Protein AF-A0A5B1AXU5-F1 (afdb_monomer_lite)

pLDDT: mean 76.24, std 15.19, range [46.97, 97.62]

Radius of gyration: 32.65 Å; chains: 1; bounding box: 83×33×95 Å

Structure (mmCIF, N/CA/C/O backbone):
data_AF-A0A5B1AXU5-F1
#
_entry.id   AF-A0A5B1AXU5-F1
#
loop_
_atom_site.group_PDB
_atom_site.id
_atom_site.type_symbol
_atom_site.label_atom_id
_atom_site.label_alt_id
_atom_site.label_comp_id
_atom_site.label_asym_id
_atom_site.label_entity_id
_atom_site.label_seq_id
_atom_site.pdbx_PDB_ins_code
_atom_site.Cartn_x
_atom_site.Cartn_y
_atom_site.Cartn_z
_atom_site.occupancy
_atom_site.B_iso_or_equiv
_atom_site.auth_seq_id
_atom_site.auth_comp_id
_atom_site.auth_asym_id
_atom_site.auth_atom_id
_atom_site.pdbx_PDB_model_num
ATOM 1 N N . GLY A 1 1 ? -42.532 19.414 37.441 1.00 46.97 1 GLY A N 1
ATOM 2 C CA . GLY A 1 1 ? -42.452 18.354 38.469 1.00 46.97 1 GLY A CA 1
ATOM 3 C C . GLY A 1 1 ? -41.144 17.606 38.310 1.00 46.97 1 GLY A C 1
ATOM 4 O O . GLY A 1 1 ? -40.692 17.464 37.186 1.00 46.97 1 GLY A O 1
ATOM 5 N N . VAL A 1 2 ? -40.521 17.173 39.410 1.00 49.41 2 VAL A N 1
ATOM 6 C CA . VAL A 1 2 ? -39.142 16.623 39.467 1.00 49.41 2 VAL A CA 1
ATOM 7 C C . VAL A 1 2 ? -38.941 15.346 38.625 1.00 49.41 2 VAL A C 1
ATOM 9 O O . VAL A 1 2 ? -37.809 15.012 38.294 1.00 49.41 2 VAL A O 1
ATOM 12 N N . ILE A 1 3 ? -40.027 14.679 38.230 1.00 49.88 3 ILE A N 1
ATOM 13 C CA . ILE A 1 3 ? -40.018 13.417 37.475 1.00 49.88 3 ILE A CA 1
ATOM 14 C C . ILE A 1 3 ? -39.585 13.630 36.007 1.00 49.88 3 ILE A C 1
ATOM 16 O O . ILE A 1 3 ? -38.749 12.890 35.506 1.00 49.88 3 ILE A O 1
ATOM 20 N N . ALA A 1 4 ? -39.991 14.736 35.372 1.00 52.28 4 ALA A N 1
ATOM 21 C CA . ALA A 1 4 ? -39.712 14.993 33.952 1.00 52.28 4 ALA A CA 1
ATOM 22 C C . ALA A 1 4 ? -38.245 15.352 33.624 1.00 52.28 4 ALA A C 1
ATOM 24 O O . ALA A 1 4 ? -37.870 15.407 32.460 1.00 52.28 4 ALA A O 1
ATOM 25 N N . ALA A 1 5 ? -37.408 15.656 34.624 1.00 52.38 5 ALA A N 1
ATOM 26 C CA . ALA A 1 5 ? -36.062 16.185 34.377 1.00 52.38 5 ALA A CA 1
ATOM 27 C C . ALA A 1 5 ? -34.953 15.118 34.371 1.00 52.38 5 ALA A C 1
ATOM 29 O O . ALA A 1 5 ? -33.823 15.442 34.003 1.00 52.38 5 ALA A O 1
ATOM 30 N N . ARG A 1 6 ? -35.217 13.893 34.859 1.00 50.16 6 ARG A N 1
ATOM 31 C CA . ARG A 1 6 ? -34.168 12.872 35.082 1.00 50.16 6 ARG A CA 1
ATOM 32 C C . ARG A 1 6 ? -34.600 11.411 34.933 1.00 50.16 6 ARG A C 1
ATOM 34 O O . ARG A 1 6 ? -33.735 10.553 35.059 1.00 50.16 6 ARG A O 1
ATOM 41 N N . ALA A 1 7 ? -35.881 11.127 34.725 1.00 50.62 7 ALA A N 1
ATOM 42 C CA . ALA A 1 7 ? -36.357 9.759 34.565 1.00 50.62 7 ALA A CA 1
ATOM 43 C C . ALA A 1 7 ? -36.120 9.275 33.121 1.00 50.62 7 ALA A C 1
ATOM 45 O O . ALA A 1 7 ? -36.184 10.076 32.185 1.00 50.62 7 ALA A O 1
ATOM 46 N N . GLY A 1 8 ? -35.805 7.988 32.943 1.00 55.16 8 GLY A N 1
ATOM 47 C CA . GLY A 1 8 ? -35.702 7.375 31.614 1.00 55.16 8 GLY A CA 1
ATOM 48 C C . GLY A 1 8 ? -37.034 7.419 30.853 1.00 55.16 8 GLY A C 1
ATOM 49 O O . GLY A 1 8 ? -38.104 7.515 31.456 1.00 55.16 8 GLY A O 1
ATOM 50 N N . GLU A 1 9 ? -36.985 7.354 29.522 1.00 49.28 9 GLU A N 1
ATOM 51 C CA . GLU A 1 9 ? -38.180 7.362 28.669 1.00 49.28 9 GLU A CA 1
ATOM 52 C C . GLU A 1 9 ? -39.129 6.208 29.069 1.00 49.28 9 GLU A C 1
ATOM 54 O O . GLU A 1 9 ? -38.733 5.045 29.088 1.00 49.28 9 GLU A O 1
ATOM 59 N N . GLY A 1 10 ? -40.365 6.532 29.480 1.00 57.03 10 GLY A N 1
ATOM 60 C CA . GLY A 1 10 ? -41.358 5.564 29.988 1.00 57.03 10 GLY A CA 1
ATOM 61 C C . GLY A 1 10 ? -41.403 5.361 31.515 1.00 57.03 10 GLY A C 1
ATOM 62 O O . GLY A 1 10 ? -42.290 4.663 32.010 1.00 57.03 10 GLY A O 1
ATOM 63 N N . SER A 1 11 ? -40.514 5.998 32.283 1.00 56.59 11 SER A N 1
ATOM 64 C CA . SER A 1 11 ? -40.420 5.841 33.748 1.00 56.59 11 SER A CA 1
ATOM 65 C C . SER A 1 11 ? -41.501 6.622 34.539 1.00 56.59 11 SER A C 1
ATOM 67 O O . SER A 1 11 ? -41.814 6.308 35.692 1.00 56.59 11 SER A O 1
ATOM 69 N N . ASP A 1 12 ? -42.193 7.571 33.897 1.00 58.91 12 ASP A N 1
ATOM 70 C CA . ASP A 1 12 ? -43.237 8.403 34.522 1.00 58.91 12 ASP A CA 1
ATOM 71 C C . ASP A 1 12 ? -44.418 7.591 35.087 1.00 58.91 12 ASP A C 1
ATOM 73 O O . ASP A 1 12 ? -44.930 7.898 36.168 1.00 58.91 12 ASP A O 1
ATOM 77 N N . ALA A 1 13 ? -44.836 6.523 34.397 1.00 61.41 13 ALA A N 1
ATOM 78 C CA . ALA A 1 13 ? -45.916 5.648 34.859 1.00 61.41 13 ALA A CA 1
ATOM 79 C C . ALA A 1 13 ? -45.486 4.781 36.056 1.00 61.41 13 ALA A C 1
ATOM 81 O O . ALA A 1 13 ? -46.286 4.522 36.957 1.00 61.41 13 ALA A O 1
ATOM 82 N N . HIS A 1 14 ? -44.213 4.380 36.092 1.00 61.53 14 HIS A N 1
ATOM 83 C CA . HIS A 1 14 ? -43.638 3.548 37.147 1.00 61.53 14 HIS A CA 1
ATOM 84 C C . HIS A 1 14 ? -43.519 4.317 38.475 1.00 61.53 14 HIS A C 1
ATOM 86 O O . HIS A 1 14 ? -43.811 3.778 39.544 1.00 61.53 14 HIS A O 1
ATOM 92 N N . TYR A 1 15 ? -43.203 5.615 38.415 1.00 64.25 15 TYR A N 1
ATOM 93 C CA . TYR A 1 15 ? -43.110 6.469 39.602 1.00 64.25 15 TYR A CA 1
ATOM 94 C C . TYR A 1 15 ? -44.407 7.168 40.003 1.00 64.25 15 TYR A C 1
ATOM 96 O O . TYR A 1 15 ? -44.470 7.720 41.102 1.00 64.25 15 TYR A O 1
ATOM 104 N N . ALA A 1 16 ? -45.462 7.119 39.186 1.00 67.81 16 ALA A N 1
ATOM 105 C CA . ALA A 1 16 ? -46.737 7.767 39.492 1.00 67.81 16 ALA A CA 1
ATOM 106 C C . ALA A 1 16 ? -47.375 7.259 40.798 1.00 67.81 16 ALA A C 1
ATOM 108 O O . ALA A 1 16 ? -47.987 8.037 41.530 1.00 67.81 16 ALA A O 1
ATOM 109 N N . GLN A 1 17 ? -47.220 5.970 41.115 1.00 65.50 17 GLN A N 1
ATOM 110 C CA . GLN A 1 17 ? -47.721 5.388 42.363 1.00 65.50 17 GLN A CA 1
ATOM 111 C C . GLN A 1 17 ? -46.812 5.725 43.554 1.00 65.50 17 GLN A C 1
ATOM 113 O O . GLN A 1 17 ? -47.314 6.055 44.626 1.00 65.50 17 GLN A O 1
ATOM 118 N N . LEU A 1 18 ? -45.489 5.732 43.350 1.00 65.88 18 LEU A N 1
ATOM 119 C CA . LEU A 1 18 ? -44.508 6.093 44.378 1.00 65.88 18 LEU A CA 1
ATOM 120 C C . LEU A 1 18 ? -44.599 7.584 44.741 1.00 65.88 18 LEU A C 1
ATOM 122 O O . LEU A 1 18 ? -44.507 7.948 45.908 1.00 65.88 18 LEU A O 1
ATOM 126 N N . ALA A 1 19 ? -44.865 8.454 43.767 1.00 66.19 19 ALA A N 1
ATOM 127 C CA . ALA A 1 19 ? -44.991 9.894 43.967 1.00 66.19 19 ALA A CA 1
ATOM 128 C C . ALA A 1 19 ? -46.232 10.306 44.774 1.00 66.19 19 ALA A C 1
ATOM 130 O O . ALA A 1 19 ? -46.256 11.408 45.319 1.00 66.19 19 ALA A O 1
ATOM 131 N N . ARG A 1 20 ? -47.242 9.429 44.891 1.00 71.31 20 ARG A N 1
ATOM 132 C CA . ARG A 1 20 ? -48.421 9.666 45.743 1.00 71.31 20 ARG A CA 1
ATOM 133 C C . ARG A 1 20 ? -48.117 9.524 47.236 1.00 71.31 20 ARG A C 1
ATOM 135 O O . ARG A 1 20 ? -48.856 10.080 48.040 1.00 71.31 20 ARG A O 1
ATOM 142 N N . SER A 1 21 ? -47.068 8.787 47.608 1.00 70.75 21 SER A N 1
ATOM 143 C CA . SER A 1 21 ? -46.780 8.432 49.008 1.00 70.75 21 SER A CA 1
ATOM 144 C C . SER A 1 21 ? -45.334 8.673 49.452 1.00 70.75 21 SER A C 1
ATOM 146 O O . SER A 1 21 ? -45.050 8.579 50.644 1.00 70.75 21 SER A O 1
ATOM 148 N N . ALA A 1 22 ? -44.410 8.960 48.533 1.00 72.88 22 ALA A N 1
ATOM 149 C CA . ALA A 1 22 ? -42.995 9.155 48.829 1.00 72.88 22 ALA A CA 1
ATOM 150 C C . ALA A 1 22 ? -42.608 10.638 48.831 1.00 72.88 22 ALA A C 1
ATOM 152 O O . ALA A 1 22 ? -43.058 11.436 48.007 1.00 72.88 22 ALA A O 1
ATOM 153 N N . SER A 1 23 ? -41.708 11.003 49.741 1.00 79.81 23 SER A N 1
ATOM 154 C CA . SER A 1 23 ? -41.100 12.332 49.753 1.00 79.81 23 SER A CA 1
ATOM 155 C C . SER A 1 23 ? -40.249 12.564 48.500 1.00 79.81 23 SER A C 1
ATOM 157 O O . SER A 1 23 ? -39.701 11.637 47.899 1.00 79.81 23 SER A O 1
ATOM 159 N N . VAL A 1 24 ? -40.050 13.834 48.141 1.00 74.81 24 VAL A N 1
ATOM 160 C CA . VAL A 1 24 ? -39.196 14.235 47.009 1.00 74.81 24 VAL A CA 1
ATOM 161 C C . VAL A 1 24 ? -37.774 13.666 47.129 1.00 74.81 24 VAL A C 1
ATOM 163 O O . VAL A 1 24 ? -37.164 13.317 46.120 1.00 74.81 24 VAL A O 1
ATOM 166 N N . ASN A 1 25 ? -37.253 13.508 48.351 1.00 75.06 25 ASN A N 1
ATOM 167 C CA . ASN A 1 25 ? -35.947 12.886 48.582 1.00 75.06 25 ASN A CA 1
ATOM 168 C C . ASN A 1 25 ? -35.948 11.384 48.275 1.00 75.06 25 ASN A C 1
ATOM 170 O O . ASN A 1 25 ? -34.997 10.898 47.672 1.00 75.06 25 ASN A O 1
ATOM 174 N N . GLN A 1 26 ? -37.014 10.658 48.619 1.00 77.88 26 GLN A N 1
ATOM 175 C CA . GLN A 1 26 ? -37.147 9.235 48.289 1.00 77.88 26 GLN A CA 1
ATOM 176 C C . GLN A 1 26 ? -37.287 9.016 46.778 1.00 77.88 26 GLN A C 1
ATOM 178 O O . GLN A 1 26 ? -36.645 8.118 46.242 1.00 77.88 26 GLN A O 1
ATOM 183 N N . LEU A 1 27 ? -38.025 9.885 46.076 1.00 76.44 27 LEU A N 1
ATOM 184 C CA . LEU A 1 27 ? -38.108 9.856 44.609 1.00 76.44 27 LEU A CA 1
ATOM 185 C C . LEU A 1 27 ? -36.747 10.124 43.953 1.00 76.44 27 LEU A C 1
ATOM 187 O O . LEU A 1 27 ? -36.353 9.418 43.030 1.00 76.44 27 LEU A O 1
ATOM 191 N N . ARG A 1 28 ? -35.982 11.103 44.457 1.00 75.81 28 ARG A N 1
ATOM 192 C CA . ARG A 1 28 ? -34.625 11.388 43.956 1.00 75.81 28 ARG A CA 1
ATOM 193 C C . ARG A 1 28 ? -33.666 10.222 44.174 1.00 75.81 28 ARG A C 1
ATOM 195 O O . ARG A 1 28 ? -32.815 9.985 43.321 1.00 75.81 28 ARG A O 1
ATOM 202 N N . THR A 1 29 ? -33.786 9.522 45.299 1.00 81.06 29 THR A N 1
ATOM 203 C CA . THR A 1 29 ? -32.987 8.324 45.574 1.00 81.06 29 THR A CA 1
ATOM 204 C C . THR A 1 29 ? -33.389 7.177 44.654 1.00 81.06 29 THR A C 1
ATOM 206 O O . THR A 1 29 ? -32.506 6.549 44.085 1.00 81.06 29 THR A O 1
ATOM 209 N N . ALA A 1 30 ? -34.688 6.951 44.441 1.00 77.94 30 ALA A N 1
ATOM 210 C CA . ALA A 1 30 ? -35.182 5.899 43.555 1.00 77.94 30 ALA A CA 1
ATOM 211 C C . ALA A 1 30 ? -34.701 6.086 42.105 1.00 77.94 30 ALA A C 1
ATOM 213 O O . ALA A 1 30 ? -34.119 5.163 41.549 1.00 77.94 30 ALA A O 1
ATOM 214 N N . VAL A 1 31 ? -34.817 7.300 41.550 1.00 77.62 31 VAL A N 1
ATOM 215 C CA . VAL A 1 31 ? -34.317 7.629 40.198 1.00 77.62 31 VAL A CA 1
ATOM 216 C C . VAL A 1 31 ? -32.793 7.484 40.103 1.00 77.62 31 VAL A C 1
ATOM 218 O O . VAL A 1 31 ? -32.256 7.077 39.081 1.00 77.62 31 VAL A O 1
ATOM 221 N N . LYS A 1 32 ? -32.054 7.796 41.176 1.00 76.31 32 LYS A N 1
ATOM 222 C CA . LYS A 1 32 ? -30.589 7.642 41.197 1.00 76.31 32 LYS A CA 1
ATOM 223 C C . LYS A 1 32 ? -30.147 6.173 41.235 1.00 76.31 32 LYS A C 1
ATOM 225 O O . LYS A 1 32 ? -29.014 5.883 40.861 1.00 76.31 32 LYS A O 1
ATOM 230 N N . LEU A 1 33 ? -31.006 5.284 41.731 1.00 79.88 33 LEU A N 1
ATOM 231 C CA . LEU A 1 33 ? -30.757 3.846 41.805 1.00 79.88 33 LEU A CA 1
ATOM 232 C C . LEU A 1 33 ? -31.198 3.102 40.538 1.00 79.88 33 LEU A C 1
ATOM 234 O O . LEU A 1 33 ? -30.901 1.913 40.432 1.00 79.88 33 LEU A O 1
ATOM 238 N N . GLU A 1 34 ? -31.871 3.763 39.588 1.00 75.06 34 GLU A N 1
ATOM 239 C CA . GLU A 1 34 ? -32.180 3.146 38.298 1.00 75.06 34 GLU A CA 1
ATOM 240 C C . GLU A 1 34 ? -30.874 2.760 37.581 1.00 75.06 34 GLU A C 1
ATOM 242 O O . GLU A 1 34 ? -29.973 3.599 37.439 1.00 75.06 34 GLU A O 1
ATOM 247 N N . PRO A 1 35 ? -30.745 1.498 37.128 1.00 73.88 35 PRO A N 1
ATOM 248 C CA . PRO A 1 35 ? -29.636 1.081 36.287 1.00 73.88 35 PRO A CA 1
ATOM 249 C C . PRO A 1 35 ? -29.596 1.968 35.047 1.00 73.88 35 PRO A C 1
ATOM 251 O O . PRO A 1 35 ? -30.554 2.032 34.277 1.00 73.88 35 PRO A O 1
ATOM 254 N N . ARG A 1 36 ? -28.487 2.687 34.868 1.00 70.00 36 ARG A N 1
ATOM 255 C CA . ARG A 1 36 ? -28.296 3.509 33.678 1.00 70.00 36 ARG A CA 1
ATOM 256 C C . ARG A 1 36 ? -28.248 2.570 32.466 1.00 70.00 36 ARG A C 1
ATOM 258 O O . ARG A 1 36 ? -27.502 1.595 32.537 1.00 70.00 36 ARG A O 1
ATOM 265 N N . PRO A 1 37 ? -29.007 2.840 31.388 1.00 74.75 37 PRO A N 1
ATOM 266 C CA . PRO A 1 37 ? -28.918 2.037 30.178 1.00 74.75 37 PRO A CA 1
ATOM 267 C C . PRO A 1 37 ? -27.467 2.009 29.701 1.00 74.75 37 PRO A C 1
ATOM 269 O O . PRO A 1 37 ? -26.777 3.037 29.755 1.00 74.75 37 PRO A O 1
ATOM 272 N N . ASP A 1 38 ? -27.009 0.826 29.289 1.00 74.88 38 ASP A N 1
ATOM 273 C CA . ASP A 1 38 ? -25.677 0.676 28.720 1.00 74.88 38 ASP A CA 1
ATOM 274 C C . ASP A 1 38 ? -25.526 1.653 27.547 1.00 74.88 38 ASP A C 1
ATOM 276 O O . ASP A 1 38 ? -26.472 1.842 26.775 1.00 74.88 38 ASP A O 1
ATOM 280 N N . PRO A 1 39 ? -24.369 2.325 27.424 1.00 73.69 39 PRO A N 1
ATOM 281 C CA . PRO A 1 39 ? -24.130 3.204 26.295 1.00 73.69 39 PRO A CA 1
ATOM 282 C C . PRO A 1 39 ? -24.277 2.406 24.999 1.00 73.69 39 PRO A C 1
ATOM 284 O O . PRO A 1 39 ? -23.765 1.287 24.907 1.00 73.69 39 PRO A O 1
ATOM 287 N N . ASP A 1 40 ? -24.941 3.001 24.004 1.00 73.12 40 ASP A N 1
ATOM 288 C CA . ASP A 1 40 ? -25.086 2.385 22.687 1.00 73.12 40 ASP A CA 1
ATOM 289 C C . ASP A 1 40 ? -23.729 1.873 22.181 1.00 73.12 40 ASP A C 1
ATOM 291 O O . ASP A 1 40 ? -22.699 2.542 22.378 1.00 73.12 40 ASP A O 1
ATOM 295 N N . PRO A 1 41 ? -23.696 0.702 21.515 1.00 68.56 41 PRO A N 1
ATOM 296 C CA . PRO A 1 41 ? -22.475 0.181 20.929 1.00 68.56 41 PRO A CA 1
ATOM 297 C C . PRO A 1 41 ? -21.841 1.263 20.059 1.00 68.56 41 PRO A C 1
ATOM 299 O O . PRO A 1 41 ? -22.444 1.735 19.094 1.00 68.56 41 PRO A O 1
ATOM 302 N N . ARG A 1 42 ? -20.617 1.679 20.409 1.00 64.19 42 ARG A N 1
ATOM 303 C CA . ARG A 1 42 ? -19.879 2.650 19.596 1.00 64.19 42 ARG A CA 1
ATOM 304 C C . ARG A 1 42 ? -19.825 2.120 18.159 1.00 64.19 42 ARG A C 1
ATOM 306 O O . ARG A 1 42 ? -19.447 0.957 17.985 1.00 64.19 42 ARG A O 1
ATOM 313 N N . PRO A 1 43 ? -20.179 2.932 17.145 1.00 65.44 43 PRO A N 1
ATOM 314 C CA . PRO A 1 43 ? -20.105 2.495 15.760 1.00 65.44 43 PRO A CA 1
ATOM 315 C C . PRO A 1 43 ? -18.696 1.974 15.474 1.00 65.44 43 PRO A C 1
ATOM 317 O O . PRO A 1 43 ? -17.701 2.595 15.860 1.00 65.44 43 PRO A O 1
ATOM 320 N N . GLN A 1 44 ? -18.623 0.794 14.857 1.00 63.34 44 GLN A N 1
ATOM 321 C CA . GLN A 1 44 ? -17.355 0.143 14.545 1.00 63.34 44 GLN A CA 1
ATOM 322 C C . GLN A 1 44 ? -16.488 1.102 13.714 1.00 63.34 44 GLN A C 1
ATOM 324 O O . GLN A 1 44 ? -17.021 1.785 12.834 1.00 63.34 44 GLN A O 1
ATOM 329 N N . PRO A 1 45 ? -15.172 1.200 13.980 1.00 67.19 45 PRO A N 1
ATOM 330 C CA . PRO A 1 45 ? -14.301 2.078 13.214 1.00 67.19 45 PRO A CA 1
ATOM 331 C C . PRO A 1 45 ? -14.320 1.655 11.743 1.00 67.19 45 PRO A C 1
ATOM 333 O O . PRO A 1 45 ? -13.812 0.597 11.381 1.00 67.19 45 PRO A O 1
ATOM 336 N N . LEU A 1 46 ? -14.939 2.484 10.901 1.00 79.69 46 LEU A N 1
ATOM 337 C CA . LEU A 1 46 ? -15.060 2.228 9.471 1.00 79.69 46 LEU A CA 1
ATOM 338 C C . LEU A 1 46 ? -13.684 2.344 8.810 1.00 79.69 46 LEU A C 1
ATOM 340 O O . LEU A 1 46 ? -12.979 3.344 9.000 1.00 79.69 46 LEU A O 1
ATOM 344 N N . ALA A 1 47 ? -13.323 1.327 8.025 1.00 90.44 47 ALA A N 1
ATOM 345 C CA . ALA A 1 47 ? -12.201 1.410 7.104 1.00 90.44 47 ALA A CA 1
ATOM 346 C C . ALA A 1 47 ? -12.456 2.544 6.102 1.00 90.44 47 ALA A C 1
ATOM 348 O O . ALA A 1 47 ? -13.590 2.741 5.656 1.00 90.44 47 ALA A O 1
ATOM 349 N N . SER A 1 48 ? -11.429 3.317 5.756 1.00 93.00 48 SER A N 1
ATOM 350 C CA . SER A 1 48 ? -11.591 4.418 4.806 1.00 93.00 48 SER A CA 1
ATOM 351 C C . SER A 1 48 ? -10.305 4.756 4.069 1.00 93.00 48 SER A C 1
ATOM 353 O O . SER A 1 48 ? -9.206 4.602 4.595 1.00 93.00 48 SER A O 1
ATOM 355 N N . ILE A 1 49 ? -10.460 5.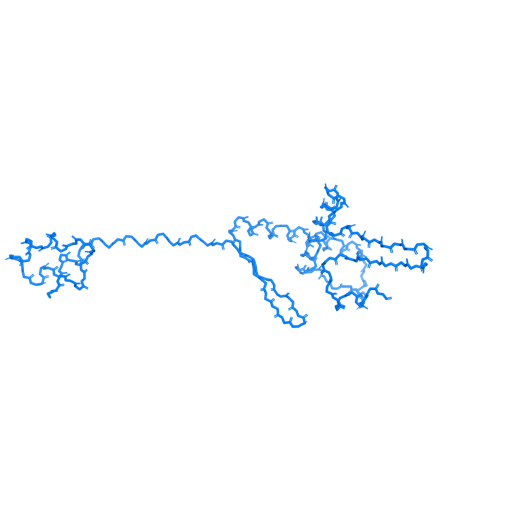266 2.848 1.00 95.19 49 ILE A N 1
ATOM 356 C CA . ILE A 1 49 ? -9.397 5.905 2.078 1.00 95.19 49 ILE A CA 1
ATOM 357 C C . ILE A 1 49 ? -9.869 7.298 1.669 1.00 95.19 49 ILE A C 1
ATOM 359 O O . ILE A 1 49 ? -10.954 7.464 1.117 1.00 95.19 49 ILE A O 1
ATOM 363 N N . THR A 1 50 ? -9.076 8.318 1.979 1.00 94.50 50 THR A N 1
ATOM 364 C CA . THR A 1 50 ? -9.389 9.714 1.647 1.00 94.50 50 THR A CA 1
ATOM 365 C C . THR A 1 50 ? -8.213 10.351 0.927 1.00 94.50 50 THR A C 1
ATOM 367 O O . THR A 1 50 ? -7.076 10.197 1.377 1.00 94.50 50 THR A O 1
ATOM 370 N N . LYS A 1 51 ? -8.494 11.095 -0.145 1.00 93.69 51 LYS A N 1
ATOM 371 C CA . LYS A 1 51 ? -7.521 11.908 -0.879 1.00 93.69 51 LYS A CA 1
ATOM 372 C C . LYS A 1 51 ? -7.731 13.383 -0.544 1.00 93.69 51 LYS A C 1
ATOM 374 O O . LYS A 1 51 ? -8.859 13.867 -0.534 1.00 93.69 51 LYS A O 1
ATOM 379 N N . SER A 1 52 ? -6.640 14.089 -0.307 1.00 93.75 52 SER A N 1
ATOM 380 C CA . SER A 1 52 ? -6.565 15.551 -0.211 1.00 93.75 52 SER A CA 1
ATOM 381 C C . SER A 1 52 ? -5.342 16.012 -0.996 1.00 93.75 52 SER A C 1
ATOM 383 O O . SER A 1 52 ? -4.424 15.220 -1.168 1.00 93.75 52 SER A O 1
ATOM 385 N N . GLY A 1 53 ? -5.277 17.248 -1.471 1.00 90.88 53 GLY A N 1
ATOM 386 C CA . GLY A 1 53 ? -4.092 17.697 -2.201 1.00 90.88 53 GLY A CA 1
ATOM 387 C C . GLY A 1 53 ? -4.018 19.202 -2.379 1.00 90.88 53 GLY A C 1
ATOM 388 O O . GLY A 1 53 ? -5.005 19.906 -2.164 1.00 90.88 53 GLY A O 1
ATOM 389 N N . THR A 1 54 ? -2.830 19.653 -2.757 1.00 88.12 54 THR A N 1
ATOM 390 C CA . THR A 1 54 ? -2.530 20.994 -3.268 1.00 88.12 54 THR A CA 1
ATOM 391 C C . THR A 1 54 ? -2.200 20.891 -4.763 1.00 88.12 54 THR A C 1
ATOM 393 O O . THR A 1 54 ? -2.323 19.816 -5.349 1.00 88.12 54 THR A O 1
ATOM 396 N N . GLU A 1 55 ? -1.782 21.990 -5.396 1.00 86.44 55 GLU A N 1
ATOM 397 C CA . GLU A 1 55 ? -1.307 21.968 -6.790 1.00 86.44 55 GLU A CA 1
ATOM 398 C C . GLU A 1 55 ? -0.033 21.123 -6.970 1.00 86.44 55 GLU A C 1
ATOM 400 O O . GLU A 1 55 ? 0.185 20.561 -8.038 1.00 86.44 55 GLU A O 1
ATOM 405 N N . GLU A 1 56 ? 0.780 20.988 -5.920 1.00 90.50 56 GLU A N 1
ATOM 406 C CA . GLU A 1 56 ? 2.079 20.305 -5.974 1.00 90.50 56 GLU A CA 1
ATOM 407 C C . GLU A 1 56 ? 2.012 18.843 -5.509 1.00 90.50 56 GLU A C 1
ATOM 409 O O . GLU A 1 56 ? 2.775 18.006 -5.987 1.00 90.50 56 GLU A O 1
ATOM 414 N N . PHE A 1 57 ? 1.106 18.509 -4.580 1.00 82.81 57 PHE A N 1
ATOM 415 C CA . PHE A 1 57 ? 1.079 17.187 -3.949 1.00 82.81 57 PHE A CA 1
ATOM 416 C C . PHE A 1 57 ? -0.332 16.627 -3.780 1.00 82.81 57 PHE A C 1
ATOM 418 O O . PHE A 1 57 ? -1.270 17.320 -3.387 1.00 82.81 57 PHE A O 1
ATOM 425 N N . SER A 1 58 ? -0.459 15.313 -3.977 1.00 93.06 58 SER A N 1
ATOM 426 C CA . SER A 1 58 ? -1.625 14.529 -3.560 1.00 93.06 58 SER A CA 1
ATOM 427 C C . SER A 1 58 ? -1.297 13.712 -2.309 1.00 93.06 58 SER A C 1
ATOM 429 O O . SER A 1 58 ? -0.445 12.829 -2.338 1.00 93.06 58 SER A O 1
ATOM 431 N N . CYS A 1 59 ? -2.022 13.959 -1.222 1.00 91.12 59 CYS A N 1
ATOM 432 C CA . CYS A 1 59 ? -1.919 13.245 0.045 1.00 91.12 59 CYS A CA 1
ATOM 433 C C . CYS A 1 59 ? -3.063 12.239 0.200 1.00 91.12 59 CYS A C 1
ATOM 435 O O . CYS A 1 59 ? -4.244 12.588 0.107 1.00 91.12 59 CYS A O 1
ATOM 437 N N . TRP A 1 60 ? -2.715 10.998 0.522 1.00 94.00 60 TRP A N 1
ATOM 438 C CA . TRP A 1 60 ? -3.670 9.930 0.799 1.00 94.00 60 TRP A CA 1
ATOM 439 C C . TRP A 1 60 ? -3.636 9.554 2.279 1.00 94.00 60 TRP A C 1
ATOM 441 O O . TRP A 1 60 ? -2.573 9.482 2.890 1.00 94.00 60 TRP A O 1
ATOM 451 N N . ARG A 1 61 ? -4.809 9.300 2.864 1.00 94.19 61 ARG A N 1
ATOM 452 C CA . ARG A 1 61 ? -4.951 8.765 4.223 1.00 94.19 61 ARG A CA 1
ATOM 453 C C . ARG A 1 61 ? -5.794 7.506 4.175 1.00 94.19 61 ARG A C 1
ATOM 455 O O . ARG A 1 61 ? -6.913 7.547 3.669 1.00 94.19 61 ARG A O 1
ATOM 462 N N . ILE A 1 62 ? -5.259 6.429 4.736 1.00 94.12 62 ILE A N 1
ATOM 463 C CA . ILE A 1 62 ? -5.912 5.125 4.816 1.00 94.12 62 ILE A CA 1
ATOM 464 C C . ILE A 1 62 ? -6.122 4.788 6.295 1.00 94.12 62 ILE A C 1
ATOM 466 O O . ILE A 1 62 ? -5.220 4.964 7.114 1.00 94.12 62 ILE A O 1
ATOM 470 N N . ARG A 1 63 ? -7.322 4.328 6.646 1.00 94.81 63 ARG A N 1
ATOM 471 C CA . ARG A 1 63 ? -7.667 3.773 7.956 1.00 94.81 63 ARG A CA 1
ATOM 472 C C . ARG A 1 63 ? -8.114 2.334 7.755 1.00 94.81 63 ARG A C 1
ATOM 474 O O . ARG A 1 63 ? -9.052 2.099 6.999 1.00 94.81 63 ARG A O 1
ATOM 481 N N . LEU A 1 64 ? -7.468 1.403 8.450 1.00 94.25 64 LEU A N 1
ATOM 482 C CA . LEU A 1 64 ? -7.736 -0.030 8.350 1.00 94.25 64 LEU A CA 1
ATOM 483 C C . LEU A 1 64 ? -8.074 -0.618 9.730 1.00 94.25 64 LEU A C 1
ATOM 485 O O . LEU A 1 64 ? -7.525 -0.156 10.736 1.00 94.25 64 LEU A O 1
ATOM 489 N N . PRO A 1 65 ? -8.943 -1.642 9.806 1.00 93.12 65 PRO A N 1
ATOM 490 C CA . PRO A 1 65 ? -9.046 -2.512 10.972 1.00 93.12 65 PRO A CA 1
ATOM 491 C C . PRO A 1 65 ? -7.703 -3.191 11.255 1.00 93.12 65 PRO A C 1
ATOM 493 O O . PRO A 1 65 ? -6.936 -3.455 10.332 1.00 93.12 65 PRO A O 1
ATOM 496 N N . GLN A 1 66 ? -7.430 -3.535 12.515 1.00 90.06 66 GLN A N 1
ATOM 497 C CA . GLN A 1 66 ? -6.099 -4.004 12.922 1.00 90.06 66 GLN A CA 1
ATOM 498 C C . GLN A 1 66 ? -5.571 -5.202 12.122 1.00 90.06 66 GLN A C 1
ATOM 500 O O . GLN A 1 66 ? -4.410 -5.223 11.730 1.00 90.06 66 GLN A O 1
ATOM 505 N N . LEU A 1 67 ? -6.427 -6.179 11.813 1.00 92.88 67 LEU A N 1
ATOM 506 C CA . LEU A 1 67 ? -6.005 -7.342 11.030 1.00 92.88 67 LEU A CA 1
ATOM 507 C C . LEU A 1 67 ? -5.590 -6.969 9.597 1.00 92.88 67 LEU A C 1
ATOM 509 O O . LEU A 1 67 ? -4.679 -7.573 9.039 1.00 92.88 67 LEU A O 1
ATOM 513 N N . GLU A 1 68 ? -6.261 -5.996 8.985 1.00 92.56 68 GLU A N 1
ATOM 514 C CA . GLU A 1 68 ? -5.926 -5.513 7.643 1.00 92.56 68 GLU A CA 1
ATOM 515 C C . GLU A 1 68 ? -4.700 -4.598 7.668 1.00 92.56 68 GLU A C 1
ATOM 517 O O . GLU A 1 68 ? -3.854 -4.704 6.782 1.00 92.56 68 GLU A O 1
ATOM 522 N N . ALA A 1 69 ? -4.558 -3.769 8.708 1.00 94.69 69 ALA A N 1
ATOM 523 C CA . ALA A 1 69 ? -3.364 -2.960 8.940 1.00 94.69 69 ALA A CA 1
ATOM 524 C C . ALA A 1 69 ? -2.114 -3.842 9.065 1.00 94.69 69 ALA A C 1
ATOM 526 O O . ALA A 1 69 ? -1.147 -3.622 8.345 1.00 94.69 69 ALA A O 1
ATOM 527 N N . ALA A 1 70 ? -2.178 -4.910 9.865 1.00 96.19 70 ALA A N 1
ATOM 528 C CA . ALA A 1 70 ? -1.074 -5.857 10.020 1.00 96.19 70 ALA A CA 1
ATOM 529 C C . ALA A 1 70 ? -0.691 -6.547 8.698 1.00 96.19 70 ALA A C 1
ATOM 531 O O . ALA A 1 70 ? 0.488 -6.763 8.428 1.00 96.19 70 ALA A O 1
ATOM 532 N N . LYS A 1 71 ? -1.670 -6.876 7.841 1.00 96.62 71 LYS A N 1
ATOM 533 C CA . LYS A 1 71 ? -1.389 -7.421 6.500 1.00 96.62 71 LYS A CA 1
ATOM 534 C C . LYS A 1 71 ? -0.680 -6.400 5.612 1.00 96.62 71 LYS A C 1
ATOM 536 O O . LYS A 1 71 ? 0.252 -6.766 4.901 1.00 96.62 71 LYS A O 1
ATOM 541 N N . PHE A 1 72 ? -1.129 -5.146 5.640 1.00 96.12 72 PHE A N 1
ATOM 542 C CA . PHE A 1 72 ? -0.509 -4.060 4.886 1.00 96.12 72 PHE A CA 1
ATOM 543 C C . PHE A 1 72 ? 0.928 -3.795 5.357 1.00 96.12 72 PHE A C 1
ATOM 545 O O . PHE A 1 72 ? 1.834 -3.725 4.531 1.00 96.12 72 PHE A O 1
ATOM 552 N N . GLU A 1 73 ? 1.146 -3.718 6.670 1.00 96.56 73 GLU A N 1
ATOM 553 C CA . GLU A 1 73 ? 2.468 -3.533 7.278 1.00 96.56 73 GLU A CA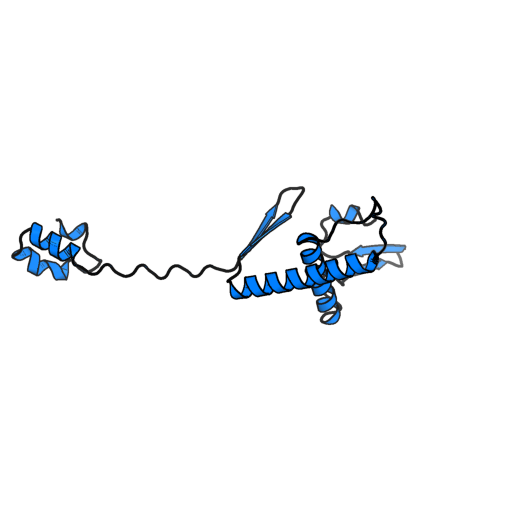 1
ATOM 554 C C . GLU A 1 73 ? 3.413 -4.683 6.924 1.00 96.56 73 GLU A C 1
ATOM 556 O O . GLU A 1 73 ? 4.516 -4.434 6.446 1.00 96.56 73 GLU A O 1
ATOM 561 N N . ALA A 1 74 ? 2.959 -5.935 7.039 1.00 97.62 74 ALA A N 1
ATOM 562 C CA . ALA A 1 74 ? 3.762 -7.098 6.667 1.00 97.62 74 ALA A CA 1
ATOM 563 C C . ALA A 1 74 ? 4.161 -7.091 5.181 1.00 97.62 74 ALA A C 1
ATOM 565 O O . ALA A 1 74 ? 5.289 -7.449 4.843 1.00 97.62 74 ALA A O 1
ATOM 566 N N . ALA A 1 75 ? 3.259 -6.673 4.285 1.00 96.50 75 ALA A N 1
ATOM 567 C CA . ALA A 1 75 ? 3.585 -6.524 2.868 1.00 96.50 75 ALA A CA 1
ATOM 568 C C . ALA A 1 75 ? 4.628 -5.416 2.649 1.00 96.50 75 ALA A C 1
ATOM 570 O O . ALA A 1 75 ? 5.605 -5.622 1.928 1.00 96.50 75 ALA A O 1
ATOM 571 N N . LEU A 1 76 ? 4.450 -4.262 3.297 1.00 97.06 76 LEU A N 1
ATOM 572 C CA . LEU A 1 76 ? 5.377 -3.137 3.196 1.00 97.06 76 LEU A CA 1
ATOM 573 C C . LEU A 1 76 ? 6.776 -3.508 3.710 1.00 97.06 76 LEU A C 1
ATOM 575 O O . LEU A 1 76 ? 7.770 -3.235 3.035 1.00 97.06 76 LEU A O 1
ATOM 579 N N . ASP A 1 77 ? 6.849 -4.181 4.858 1.00 97.38 77 ASP A N 1
ATOM 580 C CA . ASP A 1 77 ? 8.099 -4.659 5.445 1.00 97.38 77 ASP A CA 1
ATOM 581 C C . ASP A 1 77 ? 8.784 -5.693 4.543 1.00 97.38 77 ASP A C 1
ATOM 583 O O . ASP A 1 77 ? 9.979 -5.570 4.286 1.00 97.38 77 ASP A O 1
ATOM 587 N N . ALA A 1 78 ? 8.039 -6.642 3.966 1.00 97.06 78 ALA A N 1
ATOM 588 C CA . ALA A 1 78 ? 8.603 -7.625 3.039 1.00 97.06 78 ALA A CA 1
ATOM 589 C C . ALA A 1 78 ? 9.230 -6.967 1.795 1.00 97.06 78 ALA A C 1
ATOM 591 O O . ALA A 1 78 ? 10.335 -7.332 1.381 1.00 97.06 78 ALA A O 1
ATOM 592 N N . HIS A 1 79 ? 8.562 -5.968 1.206 1.00 96.62 79 HIS A N 1
ATOM 593 C CA . HIS A 1 79 ? 9.118 -5.224 0.072 1.00 96.62 79 HIS A CA 1
ATOM 594 C C . HIS A 1 79 ? 10.328 -4.372 0.471 1.00 96.62 79 HIS A C 1
ATOM 596 O O . HIS A 1 79 ? 11.292 -4.290 -0.299 1.00 96.62 79 HIS A O 1
ATOM 602 N N . ARG A 1 80 ? 10.312 -3.775 1.669 1.00 96.94 80 ARG A N 1
ATOM 603 C CA . ARG A 1 80 ? 11.452 -3.023 2.207 1.00 96.94 80 ARG A CA 1
ATOM 604 C C . ARG A 1 80 ? 12.657 -3.933 2.434 1.00 96.94 80 ARG A C 1
ATOM 606 O O . ARG A 1 80 ? 13.753 -3.597 1.997 1.00 96.94 80 ARG A O 1
ATOM 613 N N . ASP A 1 81 ? 12.465 -5.097 3.042 1.00 96.44 81 ASP A N 1
ATOM 614 C CA . ASP A 1 81 ? 13.537 -6.060 3.311 1.00 96.44 81 ASP A CA 1
ATOM 615 C C . ASP A 1 81 ? 14.141 -6.618 2.017 1.00 96.44 81 ASP A C 1
ATOM 617 O O . ASP A 1 81 ? 15.364 -6.762 1.910 1.00 96.44 81 ASP A O 1
ATOM 621 N N . ALA A 1 82 ? 13.310 -6.858 0.998 1.00 95.50 82 ALA A N 1
ATOM 622 C CA . ALA A 1 82 ? 13.776 -7.228 -0.334 1.00 95.50 82 ALA A CA 1
ATOM 623 C C . ALA A 1 82 ? 14.612 -6.108 -0.982 1.00 95.50 82 ALA A C 1
ATOM 625 O O . ALA A 1 82 ? 15.673 -6.381 -1.545 1.00 95.50 82 ALA A O 1
ATOM 626 N N . LEU A 1 83 ? 14.172 -4.848 -0.874 1.00 95.00 83 LEU A N 1
ATOM 627 C CA . LEU A 1 83 ? 14.925 -3.685 -1.359 1.00 95.00 83 LEU A CA 1
ATOM 628 C C . LEU A 1 83 ? 16.253 -3.510 -0.619 1.00 95.00 83 LEU A C 1
ATOM 630 O O . LEU A 1 83 ? 17.271 -3.272 -1.257 1.00 95.00 83 LEU A O 1
ATOM 634 N N . ILE A 1 84 ? 16.269 -3.660 0.705 1.00 92.50 84 ILE A N 1
ATOM 635 C CA . ILE A 1 84 ? 17.492 -3.570 1.510 1.00 92.50 84 ILE A CA 1
ATOM 636 C C . ILE A 1 84 ? 18.453 -4.702 1.145 1.00 92.50 84 ILE A C 1
ATOM 638 O O . ILE A 1 84 ? 19.650 -4.467 1.001 1.00 92.50 84 ILE A O 1
ATOM 642 N N . THR A 1 85 ? 17.946 -5.924 0.982 1.00 93.56 85 THR A N 1
ATOM 643 C CA . THR A 1 85 ? 18.755 -7.074 0.555 1.00 93.56 85 THR A CA 1
ATOM 644 C C . THR A 1 85 ? 19.394 -6.818 -0.806 1.00 93.56 85 THR A C 1
ATOM 646 O O . THR A 1 85 ? 20.601 -7.000 -0.949 1.00 93.56 85 THR A O 1
ATOM 649 N N . GLN A 1 86 ? 18.618 -6.328 -1.774 1.00 91.00 86 GLN A N 1
ATOM 650 C CA . GLN A 1 86 ? 19.121 -5.951 -3.093 1.00 91.00 86 GLN A CA 1
ATOM 651 C C . GLN A 1 86 ? 20.155 -4.821 -3.003 1.00 91.00 86 GLN A C 1
ATOM 653 O O . GLN A 1 86 ? 21.257 -4.953 -3.516 1.00 91.00 86 GLN A O 1
ATOM 658 N N . TRP A 1 87 ? 19.854 -3.757 -2.262 1.00 90.44 87 TRP A N 1
ATOM 659 C CA . TRP A 1 87 ? 20.761 -2.629 -2.046 1.00 90.44 87 TRP A CA 1
ATOM 660 C C . TRP A 1 87 ? 22.098 -3.055 -1.422 1.00 90.44 87 TRP A C 1
ATOM 662 O O . TRP A 1 87 ? 23.144 -2.518 -1.786 1.00 90.44 87 TRP A O 1
ATOM 672 N N . LYS A 1 88 ? 22.079 -4.024 -0.493 1.00 88.88 88 LYS A N 1
ATOM 673 C CA . LYS A 1 88 ? 23.292 -4.609 0.103 1.00 88.88 88 LYS A CA 1
ATOM 674 C C . LYS A 1 88 ? 24.052 -5.440 -0.926 1.00 88.88 88 LYS A C 1
ATOM 676 O O . LYS A 1 88 ? 25.267 -5.314 -1.026 1.00 88.88 88 LYS A O 1
ATOM 681 N N . HIS A 1 89 ? 23.337 -6.268 -1.686 1.00 86.75 89 HIS A N 1
ATOM 682 C CA . HIS A 1 89 ? 23.917 -7.106 -2.730 1.00 86.75 89 HIS A CA 1
ATOM 683 C C . HIS A 1 89 ? 24.627 -6.271 -3.802 1.00 86.75 89 HIS A C 1
ATOM 685 O O . HIS A 1 89 ? 25.795 -6.520 -4.090 1.00 86.75 89 HIS A O 1
ATOM 691 N N . ASP A 1 90 ? 23.962 -5.232 -4.308 1.00 84.56 90 ASP A N 1
ATOM 692 C CA . ASP A 1 90 ? 24.465 -4.355 -5.371 1.00 84.56 90 ASP A CA 1
ATOM 693 C C . ASP A 1 90 ? 25.719 -3.566 -4.950 1.00 84.56 90 ASP A C 1
ATOM 695 O O . ASP A 1 90 ? 26.465 -3.077 -5.798 1.00 84.56 90 ASP A O 1
ATOM 699 N N . ARG A 1 91 ? 25.979 -3.447 -3.641 1.00 78.31 91 ARG A N 1
ATOM 700 C CA . ARG A 1 91 ? 27.180 -2.794 -3.091 1.00 78.31 91 ARG A CA 1
ATOM 701 C C . ARG A 1 91 ? 28.346 -3.749 -2.870 1.00 78.31 91 ARG A C 1
ATOM 703 O O . ARG A 1 91 ? 29.487 -3.290 -2.807 1.00 78.31 91 ARG A O 1
ATOM 710 N N . GLY A 1 92 ? 28.082 -5.053 -2.768 1.00 65.62 92 GLY A N 1
ATOM 711 C CA . GLY A 1 92 ? 29.042 -6.038 -2.268 1.00 65.62 92 GLY A CA 1
ATOM 712 C C . GLY A 1 92 ? 29.594 -5.676 -0.878 1.00 65.62 92 GLY A C 1
ATOM 713 O O . GLY A 1 92 ? 29.376 -4.584 -0.358 1.00 65.62 92 GLY A O 1
ATOM 714 N N . ASP A 1 93 ? 30.392 -6.554 -0.272 1.00 61.03 93 ASP A N 1
ATOM 715 C CA . ASP A 1 93 ? 31.167 -6.233 0.945 1.00 61.03 93 ASP A CA 1
ATOM 716 C C . ASP A 1 93 ? 32.343 -5.263 0.655 1.00 61.03 93 ASP A C 1
ATOM 718 O O . ASP A 1 93 ? 33.395 -5.319 1.294 1.00 61.03 93 ASP A O 1
ATOM 722 N N . SER A 1 94 ? 32.223 -4.394 -0.356 1.00 56.75 94 SER A N 1
ATOM 723 C CA . SER A 1 94 ? 33.307 -3.506 -0.778 1.00 56.75 94 SER A CA 1
ATOM 724 C C . SER A 1 94 ? 33.436 -2.335 0.206 1.00 56.75 94 SER A C 1
ATOM 726 O O . SER A 1 94 ? 32.493 -1.553 0.345 1.00 56.75 94 SER A O 1
ATOM 728 N N . PRO A 1 95 ? 34.595 -2.146 0.869 1.00 52.41 95 PRO A N 1
ATOM 729 C CA . PRO A 1 95 ? 34.793 -1.143 1.917 1.00 52.41 95 PRO A CA 1
ATOM 730 C C . PRO A 1 95 ? 35.070 0.251 1.328 1.00 52.41 95 PRO A C 1
ATOM 732 O O . PRO A 1 95 ? 35.967 0.966 1.768 1.00 52.41 95 PRO A O 1
ATOM 735 N N . GLY A 1 96 ? 34.316 0.632 0.300 1.00 57.84 96 GLY A N 1
ATOM 736 C CA . GLY A 1 96 ? 34.377 1.939 -0.335 1.00 57.84 96 GLY A CA 1
ATOM 737 C C . GLY A 1 96 ? 32.975 2.511 -0.404 1.00 57.84 96 GLY A C 1
ATOM 738 O O . GLY A 1 96 ? 32.242 2.235 -1.350 1.00 57.84 96 GLY A O 1
ATOM 739 N N . VAL A 1 97 ? 32.590 3.292 0.607 1.00 56.84 97 VAL A N 1
ATOM 740 C CA . VAL A 1 97 ? 31.371 4.103 0.549 1.00 56.84 97 VAL A CA 1
ATOM 741 C C . VAL A 1 97 ? 31.575 5.109 -0.580 1.00 56.84 97 VAL A C 1
ATOM 743 O O . VAL A 1 97 ? 32.307 6.081 -0.437 1.00 56.84 97 VAL A O 1
ATOM 746 N N . SER A 1 98 ? 31.002 4.823 -1.742 1.00 58.97 98 SER A N 1
ATOM 747 C CA . SER A 1 98 ? 30.931 5.791 -2.825 1.00 58.97 98 SER A CA 1
ATOM 748 C C . SER A 1 98 ? 29.941 6.883 -2.413 1.00 58.97 98 SER A C 1
ATOM 750 O O . SER A 1 98 ? 28.784 6.575 -2.125 1.00 58.97 98 SER A O 1
ATOM 752 N N . ASP A 1 99 ? 30.374 8.146 -2.389 1.00 61.12 99 ASP A N 1
ATOM 753 C CA . ASP A 1 99 ? 29.526 9.309 -2.056 1.00 61.12 99 ASP A CA 1
ATOM 754 C C . ASP A 1 99 ? 28.331 9.498 -3.016 1.00 61.12 99 ASP A C 1
ATOM 756 O O . ASP A 1 99 ? 27.432 10.292 -2.752 1.00 61.12 99 ASP A O 1
ATOM 760 N N . THR A 1 100 ? 28.287 8.761 -4.129 1.00 65.88 100 THR A N 1
ATOM 761 C CA . THR A 1 100 ? 27.183 8.755 -5.102 1.00 65.88 100 THR A CA 1
ATOM 762 C C . THR A 1 100 ? 26.196 7.602 -4.912 1.00 65.88 100 THR A C 1
ATOM 764 O O . THR A 1 100 ? 25.277 7.435 -5.716 1.00 65.88 100 THR A O 1
ATOM 767 N N . ALA A 1 101 ? 26.354 6.784 -3.871 1.00 63.81 101 ALA A N 1
ATOM 768 C CA . ALA A 1 101 ? 25.508 5.621 -3.667 1.00 63.81 101 ALA A CA 1
ATOM 769 C C . ALA A 1 101 ? 24.094 6.029 -3.178 1.00 63.81 101 ALA A C 1
ATOM 771 O O . ALA A 1 101 ? 23.984 6.797 -2.221 1.00 63.81 101 ALA A O 1
ATOM 772 N N . PRO A 1 102 ? 23.000 5.483 -3.757 1.00 73.44 102 PRO A N 1
ATOM 773 C CA . PRO A 1 102 ? 21.631 5.782 -3.324 1.00 73.44 102 PRO A CA 1
ATOM 774 C C . PRO A 1 102 ? 21.412 5.595 -1.808 1.00 73.44 102 PRO A C 1
ATOM 776 O O . PRO A 1 102 ? 22.025 4.704 -1.207 1.00 73.44 102 PRO A O 1
ATOM 779 N N . PRO A 1 103 ? 20.539 6.372 -1.152 1.00 85.44 103 PRO A N 1
ATOM 780 C CA . PRO A 1 103 ? 20.228 6.146 0.257 1.00 85.44 103 PRO A CA 1
ATOM 781 C C . PRO A 1 103 ? 19.653 4.737 0.491 1.00 85.44 103 PRO A C 1
ATOM 783 O O . PRO A 1 103 ? 19.196 4.070 -0.440 1.00 85.44 103 PRO A O 1
ATOM 786 N N . VAL A 1 104 ? 19.711 4.259 1.739 1.00 88.12 104 VAL A N 1
ATOM 787 C CA . VAL A 1 104 ? 19.043 3.005 2.128 1.00 88.12 104 VAL A CA 1
ATOM 788 C C . VAL A 1 104 ? 17.539 3.147 1.841 1.00 88.12 104 VAL A C 1
ATOM 790 O O . VAL A 1 104 ? 16.965 4.159 2.247 1.00 88.12 104 VAL A O 1
ATOM 793 N N . PRO A 1 105 ? 16.893 2.168 1.180 1.00 92.75 105 PRO A N 1
ATOM 794 C CA . PRO A 1 105 ? 15.466 2.233 0.875 1.00 92.75 105 PRO A CA 1
ATOM 795 C C . PRO A 1 105 ? 14.601 2.328 2.137 1.00 92.75 105 PRO A C 1
ATOM 797 O O . PRO A 1 105 ? 14.829 1.609 3.114 1.00 92.75 105 PRO A O 1
ATOM 800 N N . GLY A 1 106 ? 13.592 3.197 2.105 1.00 93.44 106 GLY A N 1
ATOM 801 C CA . GLY A 1 106 ? 12.641 3.415 3.186 1.00 93.44 106 GLY A CA 1
ATOM 802 C C . GLY A 1 106 ? 11.233 2.919 2.855 1.00 93.44 106 GLY A C 1
ATOM 803 O O . GLY A 1 106 ? 11.003 2.109 1.956 1.00 93.44 106 GLY A O 1
ATOM 804 N N . ASN A 1 107 ? 10.258 3.408 3.626 1.00 95.19 107 ASN A N 1
ATOM 805 C CA . ASN A 1 107 ? 8.856 3.011 3.468 1.00 95.19 107 ASN A CA 1
ATOM 806 C C . ASN A 1 107 ? 8.233 3.542 2.173 1.00 95.19 107 ASN A C 1
ATOM 808 O O . ASN A 1 107 ? 7.333 2.902 1.638 1.00 95.19 107 ASN A O 1
ATOM 812 N N . LEU A 1 108 ? 8.684 4.698 1.673 1.00 94.31 108 LEU A N 1
ATOM 813 C CA . LEU A 1 108 ? 8.162 5.255 0.427 1.00 94.31 108 LEU A CA 1
ATOM 814 C C . LEU A 1 108 ? 8.555 4.369 -0.759 1.00 94.31 108 LEU A C 1
ATOM 816 O O . LEU A 1 108 ? 7.697 4.002 -1.556 1.00 94.31 108 LEU A O 1
ATOM 820 N N . GLU A 1 109 ? 9.822 3.972 -0.835 1.00 95.69 109 GLU A N 1
ATOM 821 C CA . GLU A 1 109 ? 10.344 3.093 -1.881 1.00 95.69 109 GLU A CA 1
ATOM 822 C C . GLU A 1 109 ? 9.692 1.707 -1.806 1.00 95.69 109 GLU A C 1
ATOM 824 O O . GLU A 1 109 ? 9.304 1.144 -2.828 1.00 95.69 109 GLU A O 1
ATOM 829 N N . ALA A 1 110 ? 9.497 1.176 -0.594 1.00 97.19 110 ALA A N 1
ATOM 830 C CA . ALA A 1 110 ? 8.780 -0.079 -0.391 1.00 97.19 110 ALA A CA 1
ATOM 831 C C . ALA A 1 110 ? 7.315 0.003 -0.848 1.00 97.19 110 ALA A C 1
ATOM 833 O O . ALA A 1 110 ? 6.813 -0.928 -1.478 1.00 97.19 110 ALA A O 1
ATOM 834 N N . PHE A 1 111 ? 6.638 1.124 -0.575 1.00 96.38 111 PHE A N 1
ATOM 835 C CA . PHE A 1 111 ? 5.266 1.352 -1.020 1.00 96.38 111 PHE A CA 1
ATOM 836 C C . PHE A 1 111 ? 5.174 1.467 -2.547 1.00 96.38 111 PHE A C 1
ATOM 838 O O . PHE A 1 111 ? 4.291 0.853 -3.142 1.00 96.38 111 PHE A O 1
ATOM 845 N N . GLN A 1 112 ? 6.097 2.185 -3.194 1.00 95.56 112 GLN A N 1
ATOM 846 C CA . GLN A 1 112 ? 6.145 2.261 -4.659 1.00 95.56 112 GLN A CA 1
ATOM 847 C C . GLN A 1 112 ? 6.391 0.880 -5.282 1.00 95.56 112 GLN A C 1
ATOM 849 O O . GLN A 1 112 ? 5.636 0.468 -6.161 1.00 95.56 112 GLN A O 1
ATOM 854 N N . ARG A 1 113 ? 7.337 0.097 -4.742 1.00 95.00 113 ARG A N 1
ATOM 855 C CA . ARG A 1 113 ? 7.588 -1.281 -5.201 1.00 95.00 113 ARG A CA 1
ATOM 856 C C . ARG A 1 113 ? 6.366 -2.188 -5.041 1.00 95.00 113 ARG A C 1
ATOM 858 O O . ARG A 1 113 ? 6.113 -3.028 -5.905 1.00 95.00 113 ARG A O 1
ATOM 865 N N . LEU A 1 114 ? 5.608 -2.040 -3.952 1.00 95.75 114 LEU A N 1
ATOM 866 C CA . LEU A 1 114 ? 4.347 -2.760 -3.746 1.00 95.75 114 LEU A CA 1
ATOM 867 C C . LEU A 1 114 ? 3.325 -2.409 -4.841 1.00 95.75 114 LEU A C 1
ATOM 869 O O . LEU A 1 114 ? 2.694 -3.309 -5.398 1.00 95.75 114 LEU A O 1
ATOM 873 N N . VAL A 1 115 ? 3.183 -1.122 -5.176 1.00 93.44 115 VAL A N 1
ATOM 874 C CA . VAL A 1 115 ? 2.285 -0.656 -6.245 1.00 93.44 115 VAL A CA 1
ATOM 875 C C . VAL A 1 115 ? 2.717 -1.218 -7.602 1.00 93.44 115 VAL A C 1
ATOM 877 O O . VAL A 1 115 ? 1.896 -1.823 -8.289 1.00 93.44 115 VAL A O 1
ATOM 880 N N . GLU A 1 116 ? 3.994 -1.106 -7.959 1.00 90.62 116 GLU A N 1
ATOM 881 C CA . GLU A 1 116 ? 4.554 -1.653 -9.206 1.00 90.62 116 GLU A CA 1
ATOM 882 C C . GLU A 1 116 ? 4.336 -3.170 -9.318 1.00 90.62 116 GLU A C 1
ATOM 884 O O . GLU A 1 116 ? 3.791 -3.653 -10.308 1.00 90.62 116 GLU A O 1
ATOM 889 N N . THR A 1 117 ? 4.640 -3.921 -8.255 1.00 92.50 117 THR A N 1
ATOM 890 C CA . THR A 1 117 ? 4.446 -5.384 -8.222 1.00 92.50 117 THR A CA 1
ATOM 891 C C . THR A 1 117 ? 2.968 -5.758 -8.394 1.00 92.50 117 THR A C 1
ATOM 893 O O . THR A 1 117 ? 2.630 -6.770 -9.022 1.00 92.50 117 THR A O 1
ATOM 896 N N . SER A 1 118 ? 2.057 -4.945 -7.844 1.00 88.88 118 SER A N 1
ATOM 897 C CA . SER A 1 118 ? 0.619 -5.145 -8.034 1.00 88.88 118 SER A CA 1
ATOM 898 C C . SER A 1 118 ? 0.200 -4.925 -9.490 1.00 88.88 118 SER A C 1
ATOM 900 O O . SER A 1 118 ? -0.627 -5.687 -9.996 1.00 88.88 118 SER A O 1
ATOM 902 N N . TRP A 1 119 ? 0.822 -3.967 -10.188 1.00 85.12 119 TRP A N 1
ATOM 903 C CA . TRP A 1 119 ? 0.584 -3.737 -11.610 1.00 85.12 119 TRP A CA 1
ATOM 904 C C . TRP A 1 119 ? 1.115 -4.862 -12.482 1.00 85.12 119 TRP A C 1
ATOM 906 O O . TRP A 1 119 ? 0.383 -5.306 -13.361 1.00 85.12 119 TRP A O 1
ATOM 916 N N . ASP A 1 120 ? 2.310 -5.385 -12.212 1.00 86.06 120 ASP A N 1
ATOM 917 C CA . ASP A 1 120 ? 2.848 -6.542 -12.943 1.00 86.06 120 ASP A CA 1
ATOM 918 C C . ASP A 1 120 ? 1.939 -7.771 -12.791 1.00 86.06 120 ASP A C 1
ATOM 920 O O . ASP A 1 120 ? 1.645 -8.504 -13.746 1.00 86.06 120 ASP A O 1
ATOM 924 N N . THR A 1 121 ? 1.421 -7.964 -11.576 1.00 87.19 121 THR A N 1
ATOM 925 C CA . THR A 1 121 ? 0.456 -9.026 -11.281 1.00 87.19 121 THR A CA 1
ATOM 926 C C . THR A 1 121 ? -0.856 -8.810 -12.039 1.00 87.19 121 THR A C 1
ATOM 928 O O . THR A 1 121 ? -1.403 -9.762 -12.604 1.00 87.19 121 THR A O 1
ATOM 931 N N . GLU A 1 122 ? -1.370 -7.579 -12.075 1.00 83.88 122 GLU A N 1
ATOM 932 C CA . GLU A 1 122 ? -2.613 -7.254 -12.780 1.00 83.88 122 GLU A CA 1
ATOM 933 C C . GLU A 1 122 ? -2.446 -7.330 -14.299 1.00 83.88 122 GLU A C 1
ATOM 935 O O . GLU A 1 122 ? -3.313 -7.888 -14.960 1.00 83.88 122 GLU A O 1
ATOM 940 N N . ALA A 1 123 ? -1.322 -6.881 -14.857 1.00 81.56 123 ALA A N 1
ATOM 941 C CA . ALA A 1 123 ? -0.992 -7.015 -16.275 1.00 81.56 123 ALA A CA 1
ATOM 942 C C . ALA A 1 123 ? -0.970 -8.489 -16.707 1.00 81.56 123 ALA A C 1
ATOM 944 O O . ALA A 1 123 ? -1.494 -8.841 -17.764 1.00 81.56 123 ALA A O 1
ATOM 945 N N . THR A 1 124 ? -0.440 -9.368 -15.852 1.00 83.06 124 THR A N 1
ATOM 946 C CA . THR A 1 124 ? -0.450 -10.819 -16.089 1.00 83.06 124 THR A CA 1
ATOM 947 C C . THR A 1 124 ? -1.874 -11.395 -16.064 1.00 83.06 124 THR A C 1
ATOM 949 O O . THR A 1 124 ? -2.197 -12.284 -16.851 1.00 83.06 124 THR A O 1
ATOM 952 N N . ARG A 1 125 ? -2.751 -10.897 -15.178 1.00 83.69 125 ARG A N 1
ATOM 953 C CA . ARG A 1 125 ? -4.147 -11.373 -15.049 1.00 83.69 125 ARG A CA 1
ATOM 954 C C . ARG A 1 125 ? -5.096 -10.769 -16.085 1.00 83.69 125 ARG A C 1
ATOM 956 O O . ARG A 1 125 ? -6.052 -11.426 -16.495 1.00 83.69 125 ARG A O 1
ATOM 963 N N . ARG A 1 126 ? -4.868 -9.515 -16.466 1.00 80.12 126 ARG A N 1
ATOM 964 C CA . ARG A 1 126 ? -5.677 -8.701 -17.378 1.00 80.12 126 ARG A CA 1
ATOM 965 C C . ARG A 1 126 ? -4.745 -7.895 -18.291 1.00 80.12 126 ARG A C 1
ATOM 967 O O . ARG A 1 126 ? -4.495 -6.719 -18.030 1.00 80.12 126 ARG A O 1
ATOM 974 N N . PRO A 1 127 ? -4.296 -8.486 -19.411 1.00 69.38 127 PRO A N 1
ATOM 975 C CA . PRO A 1 127 ? -3.325 -7.861 -20.316 1.00 69.38 127 PRO A CA 1
ATOM 976 C C . PRO A 1 127 ? -3.757 -6.507 -20.901 1.00 69.38 127 PRO A C 1
ATOM 978 O O . PRO A 1 127 ? -2.918 -5.733 -21.352 1.00 69.38 127 PRO A O 1
ATOM 981 N N . HIS A 1 128 ? -5.055 -6.190 -20.869 1.00 70.94 128 HIS A N 1
ATOM 982 C CA . HIS A 1 128 ? -5.646 -4.956 -21.402 1.00 70.94 128 HIS A CA 1
ATOM 983 C C . HIS A 1 128 ? -6.233 -4.052 -20.295 1.00 70.94 128 HIS A C 1
ATOM 985 O O . HIS A 1 128 ? -7.320 -3.496 -20.443 1.00 70.94 128 HIS A O 1
ATOM 991 N N . GLY A 1 129 ? -5.559 -3.949 -19.144 1.00 65.88 129 GLY A N 1
ATOM 992 C CA . GLY A 1 129 ? -5.927 -3.041 -18.049 1.00 65.88 129 GLY A CA 1
ATOM 993 C C . GLY A 1 129 ? -5.507 -1.585 -18.303 1.00 65.88 129 GLY A C 1
ATOM 994 O O . GLY A 1 129 ? -4.768 -1.294 -19.241 1.00 65.88 129 GLY A O 1
ATOM 995 N N . GLN A 1 130 ? -5.948 -0.642 -17.459 1.00 62.28 130 GLN A N 1
ATOM 996 C CA . GLN A 1 130 ? -5.641 0.792 -17.645 1.00 62.28 130 GLN A CA 1
ATOM 997 C C . GLN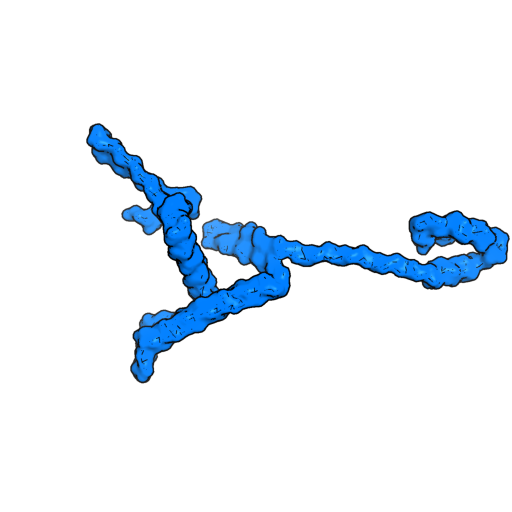 A 1 130 ? -4.138 1.116 -17.641 1.00 62.28 130 GLN A C 1
ATOM 999 O O . GLN A 1 130 ? -3.734 2.070 -18.293 1.00 62.28 130 GLN A O 1
ATOM 1004 N N . HIS A 1 131 ? -3.319 0.321 -16.945 1.00 63.09 131 HIS A N 1
ATOM 1005 C CA . HIS A 1 131 ? -1.866 0.508 -16.879 1.00 63.09 131 HIS A CA 1
ATOM 1006 C C . HIS A 1 131 ? -1.119 -0.052 -18.109 1.00 63.09 131 HIS A C 1
ATOM 1008 O O . HIS A 1 131 ? 0.035 0.291 -18.341 1.00 63.09 131 HIS A O 1
ATOM 1014 N N . THR A 1 132 ? -1.757 -0.909 -18.915 1.00 57.94 132 THR A N 1
ATOM 1015 C CA . THR A 1 132 ? -1.147 -1.549 -20.098 1.00 57.94 132 THR A CA 1
ATOM 1016 C C . THR A 1 132 ? -1.821 -1.162 -21.416 1.00 57.94 132 THR A C 1
ATOM 1018 O O . THR A 1 132 ? -1.327 -1.505 -22.489 1.00 57.94 132 THR A O 1
ATOM 1021 N N . THR A 1 133 ? -2.947 -0.443 -21.366 1.00 59.03 133 THR A N 1
ATOM 1022 C CA . THR A 1 133 ? -3.707 -0.059 -22.560 1.00 59.03 133 THR A CA 1
ATOM 1023 C C . THR A 1 133 ? -3.196 1.256 -23.128 1.00 59.03 133 THR A C 1
ATOM 1025 O O . THR A 1 133 ? -3.425 2.326 -22.568 1.00 59.03 133 THR A O 1
ATOM 1028 N N . VAL A 1 134 ? -2.569 1.169 -24.295 1.00 59.75 134 VAL A N 1
ATOM 1029 C CA . VAL A 1 134 ? -2.196 2.314 -25.126 1.00 59.75 134 VAL A CA 1
ATOM 1030 C C . VAL A 1 134 ? -3.106 2.323 -26.350 1.00 59.75 134 VAL A C 1
ATOM 1032 O O . VAL A 1 134 ? -3.214 1.310 -27.042 1.00 59.75 134 VAL A O 1
ATOM 1035 N N . VAL A 1 135 ? -3.763 3.450 -26.635 1.00 64.88 135 VAL A N 1
ATOM 1036 C CA . VAL A 1 135 ? -4.584 3.598 -27.848 1.00 64.88 135 VAL A CA 1
ATOM 1037 C C . VAL A 1 135 ? -3.831 4.483 -28.835 1.00 64.88 135 VAL A C 1
ATOM 1039 O O . VAL A 1 135 ? -3.663 5.674 -28.600 1.00 64.88 135 VAL A O 1
ATOM 1042 N N . ALA A 1 136 ? -3.360 3.905 -29.939 1.00 63.22 136 ALA A N 1
ATOM 1043 C CA . ALA A 1 136 ? -2.732 4.645 -31.028 1.00 63.22 136 ALA A CA 1
ATOM 1044 C C . ALA A 1 136 ? -3.732 4.822 -32.178 1.00 63.22 136 ALA A C 1
ATOM 1046 O O . ALA A 1 136 ? -4.255 3.843 -32.710 1.00 63.22 136 ALA A O 1
ATOM 1047 N N . HIS A 1 137 ? -4.000 6.066 -32.567 1.00 60.88 137 HIS A N 1
ATOM 1048 C CA . HIS A 1 137 ? -4.742 6.396 -33.780 1.00 60.88 137 HIS A CA 1
ATOM 1049 C C . HIS A 1 137 ? -3.743 6.682 -34.901 1.00 60.88 137 HIS A C 1
ATOM 1051 O O . HIS A 1 137 ? -2.928 7.595 -34.784 1.00 60.88 137 HIS A O 1
ATOM 1057 N N . LEU A 1 138 ? -3.811 5.911 -35.985 1.00 64.75 138 LEU A N 1
ATOM 1058 C CA . LEU A 1 138 ? -2.993 6.107 -37.179 1.00 64.75 138 LEU A CA 1
ATOM 1059 C C . LEU A 1 138 ? -3.907 6.392 -38.371 1.00 64.75 138 LEU A C 1
ATOM 1061 O O . LEU A 1 138 ? -4.691 5.531 -38.769 1.00 64.75 138 LEU A O 1
ATOM 1065 N N . ASP A 1 139 ? -3.773 7.581 -38.955 1.00 70.12 139 ASP A N 1
ATOM 1066 C CA . ASP A 1 139 ? -4.397 7.930 -40.228 1.00 70.12 139 ASP A CA 1
ATOM 1067 C C . ASP A 1 139 ? -3.335 7.900 -41.334 1.00 70.12 139 ASP A C 1
ATOM 1069 O O . ASP A 1 139 ? -2.467 8.772 -41.443 1.00 70.12 139 ASP A O 1
ATOM 1073 N N . VAL A 1 140 ? -3.412 6.867 -42.172 1.00 75.88 140 VAL A N 1
ATOM 1074 C CA . VAL A 1 140 ? -2.475 6.638 -43.279 1.00 75.88 140 VAL A CA 1
ATOM 1075 C C . VAL A 1 140 ? -2.697 7.630 -44.427 1.00 75.88 140 VAL A C 1
ATOM 1077 O O . VAL A 1 140 ? 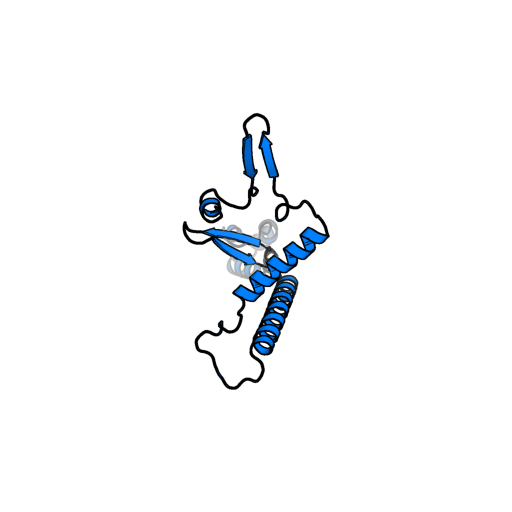-1.738 7.994 -45.109 1.00 75.88 140 VAL A O 1
ATOM 1080 N N . ALA A 1 141 ? -3.927 8.109 -44.631 1.00 72.62 141 ALA A N 1
ATOM 1081 C CA . ALA A 1 141 ? -4.241 9.082 -45.675 1.00 72.62 141 ALA A CA 1
ATOM 1082 C C . ALA A 1 141 ? -3.729 10.482 -45.302 1.00 72.62 141 ALA A C 1
ATOM 1084 O O . ALA A 1 141 ? -3.203 11.195 -46.158 1.00 72.62 141 ALA A O 1
ATOM 1085 N N . GLN A 1 142 ? -3.826 10.847 -44.021 1.00 76.19 142 GLN A N 1
ATOM 1086 C CA . GLN A 1 142 ? -3.350 12.132 -43.496 1.00 76.19 142 GLN A CA 1
ATOM 1087 C C . GLN A 1 142 ? -1.885 12.107 -43.030 1.00 76.19 142 GLN A C 1
ATOM 1089 O O . GLN A 1 142 ? -1.344 13.152 -42.677 1.00 76.19 142 GLN A O 1
ATOM 1094 N N . ARG A 1 143 ? -1.227 10.936 -43.037 1.00 69.19 143 ARG A N 1
ATOM 1095 C CA . ARG A 1 143 ? 0.117 10.715 -42.462 1.00 69.19 143 ARG A CA 1
ATOM 1096 C C . ARG A 1 143 ? 0.231 11.218 -41.017 1.00 69.19 143 ARG A C 1
ATOM 1098 O O . ARG A 1 143 ? 1.257 11.769 -40.625 1.00 69.19 143 ARG A O 1
ATOM 1105 N N . ALA A 1 144 ? -0.826 11.029 -40.235 1.00 60.59 144 ALA A N 1
ATOM 1106 C CA . ALA A 1 144 ? -0.904 11.487 -38.856 1.00 60.59 144 ALA A CA 1
ATOM 1107 C C . ALA A 1 144 ? -0.936 10.292 -37.899 1.00 60.59 144 ALA A C 1
ATOM 1109 O O . ALA A 1 144 ? -1.614 9.296 -38.154 1.00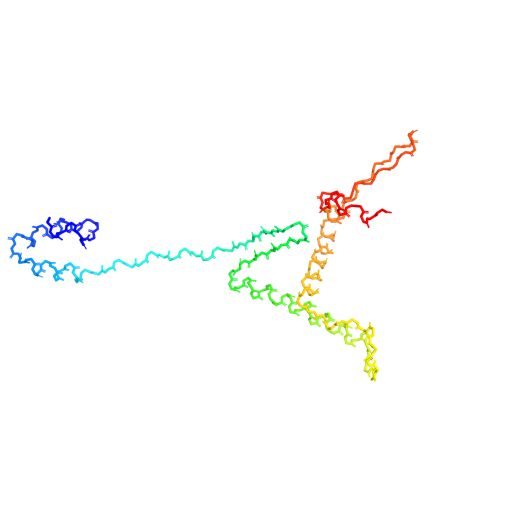 60.59 144 ALA A O 1
ATOM 1110 N N . ALA A 1 145 ? -0.218 10.406 -36.783 1.00 55.56 145 ALA A N 1
ATOM 1111 C CA . ALA A 1 145 ? -0.261 9.452 -35.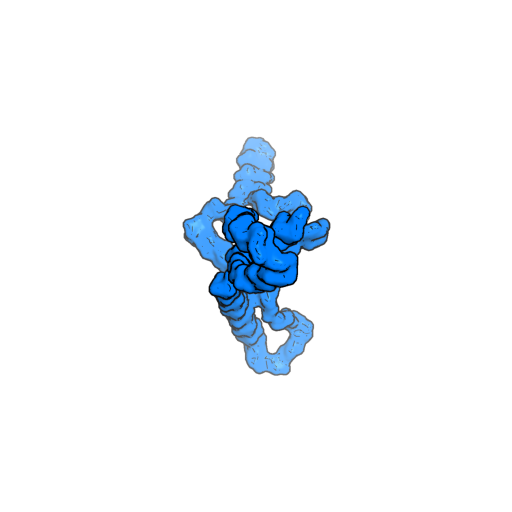684 1.00 55.56 145 ALA A CA 1
ATOM 1112 C C . ALA A 1 145 ? -0.527 10.207 -34.377 1.00 55.56 145 ALA A C 1
ATOM 1114 O O . ALA A 1 145 ? 0.148 11.194 -34.085 1.00 55.56 145 ALA A O 1
ATOM 1115 N N . ALA A 1 146 ? -1.503 9.745 -33.599 1.00 64.00 146 ALA A N 1
ATOM 1116 C CA . ALA A 1 146 ? -1.810 10.266 -32.273 1.00 64.00 146 ALA A CA 1
ATOM 1117 C C . ALA A 1 146 ? -1.780 9.126 -31.251 1.00 64.00 146 ALA A C 1
ATOM 1119 O O . ALA A 1 146 ? -2.356 8.061 -31.471 1.00 64.00 146 ALA A O 1
ATOM 1120 N N . LEU A 1 147 ? -1.100 9.355 -30.129 1.00 64.00 147 LEU A N 1
ATOM 1121 C CA . LEU A 1 147 ? -0.959 8.393 -29.043 1.00 64.00 147 LEU A CA 1
ATOM 1122 C C . LEU A 1 147 ? -1.801 8.844 -27.847 1.00 64.00 147 LEU A C 1
ATOM 1124 O O . LEU A 1 147 ? -1.544 9.893 -27.260 1.00 64.00 147 LEU A O 1
ATOM 1128 N N . HIS A 1 148 ? -2.797 8.052 -27.465 1.00 65.25 148 HIS A N 1
ATOM 1129 C CA . HIS A 1 148 ? -3.576 8.267 -26.253 1.00 65.25 148 HIS A CA 1
ATOM 1130 C C . HIS A 1 148 ? -2.989 7.427 -25.114 1.00 65.25 148 HIS A C 1
ATOM 1132 O O . HIS A 1 148 ? -3.175 6.211 -25.050 1.00 65.25 148 HIS A O 1
ATOM 1138 N N . LEU A 1 149 ? -2.310 8.107 -24.188 1.00 61.47 149 LEU A N 1
ATOM 1139 C CA . LEU A 1 149 ? -1.647 7.528 -23.009 1.00 61.47 149 LEU A CA 1
ATOM 1140 C C . LEU A 1 149 ? -2.613 7.178 -21.851 1.00 61.47 149 LEU A C 1
ATOM 1142 O O . LEU A 1 149 ? -2.190 7.012 -20.712 1.00 61.47 149 LEU A O 1
ATOM 1146 N N . GLY A 1 150 ? -3.920 7.086 -22.117 1.00 57.97 150 GLY A N 1
ATOM 1147 C CA . GLY A 1 150 ? -4.938 6.753 -21.115 1.00 57.97 150 GLY A CA 1
ATOM 1148 C C . GLY A 1 150 ? -5.344 7.907 -20.172 1.00 57.97 150 GLY A C 1
ATOM 1149 O O . GLY A 1 150 ? -4.790 9.011 -20.230 1.00 57.97 150 GLY A O 1
ATOM 1150 N N . PRO A 1 151 ? -6.362 7.683 -19.313 1.00 61.16 151 PRO A N 1
ATOM 1151 C CA . PRO A 1 151 ? -6.967 8.714 -18.459 1.00 61.16 151 PRO A CA 1
ATOM 1152 C C . PRO A 1 151 ? -6.176 9.020 -17.176 1.00 61.16 151 PRO A C 1
ATOM 1154 O O . PRO A 1 151 ? -6.562 9.917 -16.435 1.00 61.16 151 PRO A O 1
ATOM 1157 N N . LEU A 1 152 ? -5.111 8.264 -16.890 1.00 57.03 152 LEU A N 1
ATOM 1158 C CA . LEU A 1 152 ? -4.379 8.339 -15.621 1.00 57.03 152 LEU A CA 1
ATOM 1159 C C . LEU A 1 152 ? -3.440 9.545 -15.520 1.00 57.03 152 LEU A C 1
ATOM 1161 O O . LEU A 1 152 ? -3.138 9.970 -14.412 1.00 57.03 152 LEU A O 1
ATOM 1165 N N . LEU A 1 153 ? -3.008 10.097 -16.655 1.00 59.53 153 LEU A N 1
ATOM 1166 C CA . LEU A 1 153 ? -2.149 11.277 -16.698 1.00 59.53 153 LEU A CA 1
ATOM 1167 C C . LEU A 1 153 ? -2.980 12.513 -17.031 1.00 59.53 153 LEU A C 1
ATOM 1169 O O . LEU A 1 153 ? -3.685 12.543 -18.047 1.00 59.53 153 LEU A O 1
ATOM 1173 N N . SER A 1 154 ? -2.867 13.540 -16.198 1.00 60.75 154 SER A N 1
ATOM 1174 C CA . SER A 1 154 ? -3.359 14.881 -16.507 1.00 60.75 154 SER A CA 1
ATOM 1175 C C . SER A 1 154 ? -2.607 15.483 -17.702 1.00 60.75 154 SER A C 1
ATOM 1177 O O . SER A 1 154 ? -1.480 15.096 -18.019 1.00 60.75 154 SER A O 1
ATOM 1179 N N . ASP A 1 155 ? -3.193 16.488 -18.357 1.00 64.25 155 ASP A N 1
ATOM 1180 C CA . ASP A 1 155 ? -2.533 17.206 -19.463 1.00 64.25 155 ASP A CA 1
ATOM 1181 C C . ASP A 1 155 ? -1.228 17.909 -19.037 1.00 64.25 155 ASP A C 1
ATOM 1183 O O . ASP A 1 155 ? -0.386 18.245 -19.872 1.00 64.25 155 ASP A O 1
ATOM 1187 N N . ALA A 1 156 ? -1.039 18.142 -17.735 1.00 65.81 156 ALA A N 1
ATOM 1188 C CA . ALA A 1 156 ? 0.217 18.639 -17.185 1.00 65.81 156 ALA A CA 1
ATOM 1189 C C . ALA A 1 156 ? 1.295 17.546 -17.150 1.00 65.81 156 ALA A C 1
ATOM 1191 O O . ALA A 1 156 ? 2.409 17.784 -17.606 1.00 65.81 156 ALA A O 1
ATOM 1192 N N . GLU A 1 157 ? 0.955 16.342 -16.692 1.00 58.59 157 GLU A N 1
ATOM 1193 C CA . GLU A 1 157 ? 1.892 15.213 -16.606 1.00 58.59 157 GLU A CA 1
ATOM 1194 C C . GLU A 1 157 ? 2.290 14.690 -17.997 1.00 58.59 157 GLU A C 1
ATOM 1196 O O . GLU A 1 157 ? 3.439 14.306 -18.210 1.00 58.59 157 GLU A O 1
ATOM 1201 N N . ARG A 1 158 ? 1.387 14.763 -18.988 1.00 65.50 158 ARG A N 1
ATOM 1202 C CA . ARG A 1 158 ? 1.665 14.352 -20.381 1.00 65.50 158 ARG A CA 1
ATOM 1203 C C . ARG A 1 158 ? 2.755 15.177 -21.073 1.00 65.50 158 ARG A C 1
ATOM 1205 O O . ARG A 1 158 ? 3.412 14.658 -21.968 1.00 65.50 158 ARG A O 1
ATOM 1212 N N . ARG A 1 159 ? 2.973 16.433 -20.664 1.00 62.06 159 ARG A N 1
ATOM 1213 C CA . ARG A 1 159 ? 3.993 17.321 -21.259 1.00 62.06 159 ARG A CA 1
ATOM 1214 C C . ARG A 1 159 ? 5.433 16.889 -20.972 1.00 62.06 159 ARG A C 1
ATOM 1216 O O . ARG A 1 159 ? 6.337 17.373 -21.639 1.00 62.06 159 ARG A O 1
ATOM 1223 N N . TYR A 1 160 ? 5.646 15.994 -20.010 1.00 55.06 160 TYR A N 1
ATOM 1224 C CA . TYR A 1 160 ? 6.973 15.492 -19.644 1.00 55.06 160 TYR A CA 1
ATOM 1225 C C . TYR A 1 160 ? 7.354 14.179 -20.351 1.00 55.06 160 TYR A C 1
ATOM 1227 O O . TYR A 1 160 ? 8.417 13.630 -20.073 1.00 55.06 160 TYR A O 1
ATOM 1235 N N . LEU A 1 161 ? 6.499 13.662 -21.242 1.00 55.97 161 LEU A N 1
ATOM 1236 C CA . LEU A 1 161 ? 6.681 12.370 -21.923 1.00 55.97 161 LEU A CA 1
ATOM 1237 C C . LEU A 1 161 ? 6.916 12.489 -23.442 1.00 55.97 161 LEU A C 1
ATOM 1239 O O . LEU A 1 161 ? 6.988 11.466 -24.123 1.00 55.97 161 LEU A O 1
ATOM 1243 N N . THR A 1 162 ? 7.022 13.711 -23.972 1.00 47.97 162 THR A N 1
ATOM 1244 C CA . THR A 1 162 ? 7.290 14.031 -25.389 1.00 47.97 162 THR A CA 1
ATOM 1245 C C . THR A 1 162 ? 8.545 14.870 -25.514 1.00 47.97 162 THR A C 1
ATOM 1247 O O . THR A 1 162 ? 9.363 14.572 -26.408 1.00 47.97 162 THR A O 1
#

Foldseek 3Di:
DVCVPQAPDPCCVVCVVVVVPDDPVVVVVVSVPPDDPDPDDDPDPDWDWDWDDDPVDIDIDTDDDPVVVVVVVVQLVVLLVVQQVVLDVVVDVDPDPDPPRDDRDDSVNSVVVSVVVVVVVVCVVPVCDQCNPKDWDQDPVVRDIDIDNGDPDDPVRVVVVD

Sequence (162 aa):
GVIAARAGEGSDAHYAQLARSASVNQLRTAVKLEPRPDPDPRPQPLASITKSGTEEFSCWRIRLPQLEAAKFEAALDAHRDALITQWKHDRGDSPGVSDTAPPVPGNLEAFQRLVETSWDTEATRRPHGQHTTVVAHLDVAQRAAALHLGPLLSDAERRYLT

Secondary structure (DSSP, 8-state):
-GGGGTPPTTTHHHHTTGGGTS-HHHHHHHHHHSPPPPPPPPPP---EEEEEE-SS-EEEEEE--HHHHHHHHHHHHHHHHHHHHHHHHHHTT-S---TTPPPPP-HHHHHHHHHHHHHHHHHHH-TTSTTT--EEEEETTTTEEEEE--TTS-TTGGGG--

InterPro domains:
  IPR003870 Domain of unknown function DUF222 [PF02720] (2-161)

Organism: Mycobacterium simiae (NCBI:txid1784)